Protein AF-K8EH02-F1 (afdb_monomer_lite)

Organism: NCBI:txid1234679

Secondary structure (DSSP, 8-state):
----------HHHHHHHHHHHHHHHHHHHHHHHHHTS--------------------SS-PPPEETTS-TTTSSTTSHHHHHHHHTT--SEE---EEE-TTS-EEE-SSSBSHHHH---PBP----

Structure (mmCIF, N/CA/C/O backbone):
data_AF-K8EH02-F1
#
_entry.id   AF-K8EH02-F1
#
loop_
_atom_site.group_PDB
_atom_site.id
_atom_site.type_symbol
_atom_site.label_atom_id
_atom_site.label_alt_id
_atom_site.label_comp_id
_atom_site.label_asym_id
_atom_site.label_entity_id
_atom_site.label_seq_id
_atom_site.pdbx_PDB_ins_code
_atom_site.Cartn_x
_atom_site.Cartn_y
_atom_site.Cartn_z
_atom_site.occupancy
_atom_site.B_iso_or_equiv
_atom_site.auth_seq_id
_atom_site.auth_co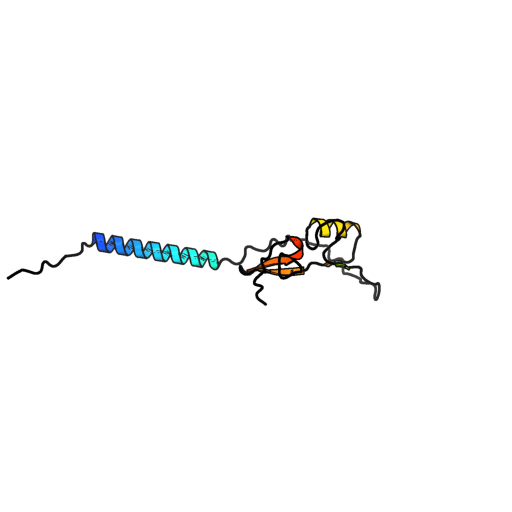mp_id
_atom_site.auth_asym_id
_atom_site.auth_atom_id
_atom_site.pdbx_PDB_model_num
ATOM 1 N N . MET A 1 1 ? -43.995 9.368 66.108 1.00 45.56 1 MET A N 1
ATOM 2 C CA . MET A 1 1 ? -43.690 8.189 65.259 1.00 45.56 1 MET A CA 1
ATOM 3 C C . MET A 1 1 ? -43.831 8.566 63.784 1.00 45.56 1 MET A C 1
ATOM 5 O O . MET A 1 1 ? -44.946 8.810 63.343 1.00 45.56 1 MET A O 1
ATOM 9 N N . LYS A 1 2 ? -42.733 8.679 63.020 1.00 45.50 2 LYS A N 1
ATOM 10 C CA . LYS A 1 2 ? -42.779 8.989 61.575 1.00 45.50 2 LYS A CA 1
ATOM 11 C C . LYS A 1 2 ? -42.920 7.682 60.781 1.00 45.50 2 LYS A C 1
ATOM 13 O O . LYS A 1 2 ? -42.016 6.852 60.808 1.00 45.50 2 LYS A O 1
ATOM 18 N N . ARG A 1 3 ? -44.062 7.470 60.115 1.00 50.31 3 ARG A N 1
ATOM 19 C CA . ARG A 1 3 ? -44.309 6.290 59.265 1.00 50.31 3 ARG A CA 1
ATOM 20 C C . ARG A 1 3 ? -43.443 6.375 57.999 1.00 50.31 3 ARG A C 1
ATOM 22 O O . ARG A 1 3 ? -43.550 7.333 57.241 1.00 50.31 3 ARG A O 1
ATOM 29 N N . LYS A 1 4 ? -42.588 5.371 57.780 1.00 53.75 4 LYS A N 1
ATOM 30 C CA . LYS A 1 4 ? -41.787 5.184 56.557 1.00 53.75 4 LYS A CA 1
ATOM 31 C C . LYS A 1 4 ? -42.739 4.948 55.377 1.00 53.75 4 LYS A C 1
ATOM 33 O O . LYS A 1 4 ? -43.412 3.922 55.319 1.00 53.75 4 LYS A O 1
ATOM 38 N N . GLN A 1 5 ? -42.816 5.900 54.454 1.00 54.78 5 GLN A N 1
ATOM 39 C CA . GLN A 1 5 ? -43.651 5.793 53.260 1.00 54.78 5 GLN A CA 1
ATOM 40 C C . GLN A 1 5 ? -42.938 4.903 52.233 1.00 54.78 5 GLN A C 1
ATOM 42 O O . GLN A 1 5 ? -41.926 5.291 51.652 1.00 54.78 5 GLN A O 1
ATOM 47 N N . SER A 1 6 ? -43.425 3.672 52.063 1.00 61.06 6 SER A N 1
ATOM 48 C CA . SER A 1 6 ? -42.916 2.731 51.060 1.00 61.06 6 SER A CA 1
ATOM 49 C C . SER A 1 6 ? -43.271 3.245 49.662 1.00 61.06 6 SER A C 1
ATOM 51 O O . SER A 1 6 ? -44.447 3.307 49.296 1.00 61.06 6 SER A O 1
ATOM 53 N N . LYS A 1 7 ? -42.262 3.666 48.891 1.00 64.31 7 LYS A N 1
ATOM 54 C CA . LYS A 1 7 ? -42.433 4.070 47.490 1.00 64.31 7 LYS A CA 1
ATOM 55 C C . LYS A 1 7 ? -42.753 2.820 46.664 1.00 64.31 7 LYS A C 1
ATOM 57 O O . LYS A 1 7 ? -41.852 2.069 46.305 1.00 64.31 7 LYS A O 1
ATOM 62 N N . ARG A 1 8 ? -44.035 2.584 46.367 1.00 71.31 8 ARG A N 1
ATOM 63 C CA . ARG A 1 8 ? -44.451 1.560 45.396 1.00 71.31 8 ARG A CA 1
ATOM 64 C C . ARG A 1 8 ? -44.064 2.037 43.996 1.00 71.31 8 ARG A C 1
ATOM 66 O O . ARG A 1 8 ? -44.623 3.010 43.499 1.00 71.31 8 ARG A O 1
ATOM 73 N N . ILE A 1 9 ? -43.087 1.378 43.381 1.00 68.88 9 ILE A N 1
ATOM 74 C CA . ILE A 1 9 ? -42.680 1.654 42.000 1.00 68.88 9 ILE A CA 1
ATOM 75 C C . ILE A 1 9 ? -43.776 1.118 41.073 1.00 68.88 9 ILE A C 1
ATOM 77 O O . ILE A 1 9 ? -44.199 -0.029 41.198 1.00 68.88 9 ILE A O 1
ATOM 81 N N . SER A 1 10 ? -44.271 1.969 40.175 1.00 81.62 10 SER A N 1
ATOM 82 C CA . SER A 1 10 ? -45.332 1.604 39.233 1.00 81.62 10 SER A CA 1
ATOM 83 C C . SER A 1 10 ? -44.824 0.607 38.189 1.00 81.62 10 SER A C 1
ATOM 85 O O . SER A 1 10 ? -43.732 0.770 37.648 1.00 81.62 10 SER A O 1
ATOM 87 N N . TYR A 1 11 ? -45.651 -0.377 37.835 1.00 83.31 11 TYR A N 1
ATOM 88 C CA . TYR A 1 11 ? -45.397 -1.339 36.753 1.00 83.31 11 TYR A CA 1
ATOM 89 C C . TYR A 1 11 ? -45.135 -0.660 35.397 1.00 83.31 11 TYR A C 1
ATOM 91 O O . TYR A 1 11 ? -44.396 -1.200 34.580 1.00 83.31 11 TYR A O 1
ATOM 99 N N . LYS A 1 12 ? -45.641 0.566 35.185 1.00 84.25 12 LYS A N 1
ATOM 100 C CA . LYS A 1 12 ? -45.300 1.386 34.007 1.00 84.25 12 LYS A CA 1
ATOM 101 C C . LYS A 1 12 ? -43.823 1.800 33.983 1.00 84.25 12 LYS A C 1
ATOM 103 O O . LYS A 1 12 ? -43.210 1.807 32.924 1.00 84.25 12 LYS A O 1
ATOM 108 N N . ILE A 1 13 ? -43.250 2.118 35.146 1.00 86.56 13 ILE A N 1
ATOM 109 C CA . ILE A 1 13 ? -41.834 2.495 35.286 1.00 86.56 13 ILE A CA 1
ATOM 110 C C . ILE A 1 13 ? -40.951 1.263 35.073 1.00 86.56 13 ILE A C 1
ATOM 112 O O . ILE A 1 13 ? -39.950 1.341 34.370 1.00 86.56 13 ILE A O 1
ATOM 116 N N . ILE A 1 14 ? -41.357 0.114 35.618 1.00 87.44 14 ILE A N 1
ATOM 117 C CA . ILE A 1 14 ? -40.655 -1.164 35.424 1.00 87.44 14 ILE A CA 1
ATOM 118 C C . ILE A 1 14 ? -40.643 -1.549 33.937 1.00 87.44 14 ILE A C 1
ATOM 120 O O . ILE A 1 14 ? -39.589 -1.890 33.404 1.00 87.44 14 ILE A O 1
ATOM 124 N N . GLY A 1 15 ? -41.781 -1.418 33.247 1.00 89.56 15 GLY A N 1
ATOM 125 C CA . GLY A 1 15 ? -41.874 -1.670 31.807 1.00 89.56 15 GLY A CA 1
ATOM 126 C C . GLY A 1 15 ? -40.993 -0.738 30.969 1.00 89.56 15 GLY A C 1
ATOM 127 O O . GLY A 1 15 ? -40.326 -1.196 30.045 1.00 89.56 15 GLY A O 1
ATOM 128 N N . LEU A 1 16 ? -40.924 0.552 31.322 1.00 93.56 16 LEU A N 1
ATOM 129 C CA . LEU A 1 16 ? -40.066 1.522 30.633 1.00 93.56 16 LEU A CA 1
ATOM 130 C C . LEU A 1 16 ? -38.574 1.183 30.792 1.00 93.56 16 LEU A C 1
ATOM 132 O O . LEU A 1 16 ? -37.822 1.222 29.822 1.00 93.56 16 LEU A O 1
ATOM 136 N N . VAL A 1 17 ? -38.149 0.819 32.006 1.00 93.00 17 VAL A N 1
ATOM 137 C CA . VAL A 1 17 ? -36.760 0.422 32.288 1.00 93.00 17 VAL A CA 1
ATOM 138 C C . VAL A 1 17 ? -36.394 -0.852 31.526 1.00 93.00 17 VAL A C 1
ATOM 140 O O . VAL A 1 17 ? -35.316 -0.927 30.943 1.00 93.00 17 VAL A O 1
ATOM 143 N N . PHE A 1 18 ? -37.301 -1.827 31.466 1.00 95.19 18 PHE A N 1
ATOM 144 C CA . PHE A 1 18 ? -37.089 -3.056 30.705 1.00 95.19 18 PHE A CA 1
ATOM 145 C C . PHE A 1 18 ? -36.939 -2.792 29.198 1.00 95.19 18 PHE A C 1
ATOM 147 O O . PHE A 1 18 ? -36.023 -3.318 28.567 1.00 95.19 18 PHE A O 1
ATOM 154 N N . LEU A 1 19 ? -37.779 -1.920 28.631 1.00 95.19 19 LEU A N 1
ATOM 155 C CA . LEU A 1 19 ? -37.684 -1.524 27.224 1.00 95.19 19 LEU A CA 1
ATOM 156 C C . LEU A 1 19 ? -36.354 -0.819 26.914 1.00 95.19 19 LEU A C 1
ATOM 158 O O . LEU A 1 19 ? -35.727 -1.113 25.900 1.00 95.19 19 LEU A O 1
ATOM 162 N N . LEU A 1 20 ? -35.893 0.071 27.797 1.00 95.81 20 LEU A N 1
ATOM 163 C CA . LEU A 1 20 ? -34.600 0.744 27.642 1.00 95.81 20 LEU A CA 1
ATOM 164 C C . LEU A 1 20 ? -33.429 -0.246 27.665 1.00 95.81 20 LEU A C 1
ATOM 166 O O . LEU A 1 20 ? -32.521 -0.131 26.845 1.00 95.81 20 LEU A O 1
ATOM 170 N N . ILE A 1 21 ? -33.470 -1.250 28.546 1.00 95.81 21 ILE A N 1
ATOM 171 C CA . ILE A 1 21 ? -32.451 -2.309 28.595 1.00 95.81 21 ILE A CA 1
ATOM 172 C C . ILE A 1 21 ? -32.434 -3.105 27.282 1.00 95.81 21 ILE A C 1
ATOM 174 O O . ILE A 1 21 ? -31.361 -3.336 26.729 1.00 95.81 21 ILE A O 1
ATOM 178 N N . LEU A 1 22 ? -33.601 -3.468 26.737 1.00 96.19 22 LEU A N 1
ATOM 179 C CA . LEU A 1 22 ? -33.689 -4.164 25.448 1.00 96.19 22 LEU A CA 1
ATOM 180 C C . LEU A 1 22 ? -33.116 -3.338 24.293 1.00 96.19 22 LEU A C 1
ATOM 182 O O . LEU A 1 22 ? -32.400 -3.879 23.451 1.00 96.19 22 LEU A O 1
ATOM 186 N N . LEU A 1 23 ? -33.384 -2.030 24.263 1.00 96.19 23 LEU A N 1
ATOM 187 C CA . LEU A 1 23 ? -32.839 -1.135 23.239 1.00 96.19 23 LEU A CA 1
ATOM 188 C C . LEU A 1 23 ? -31.312 -1.029 23.325 1.00 96.19 23 LEU A C 1
ATOM 190 O O . LEU A 1 23 ? -30.638 -1.042 22.294 1.00 96.19 23 LEU A O 1
ATOM 194 N N . ILE A 1 24 ? -30.759 -0.978 24.539 1.00 96.12 24 ILE A N 1
ATOM 195 C CA . ILE A 1 24 ? -29.308 -0.967 24.763 1.00 96.12 24 ILE A CA 1
ATOM 196 C C . ILE A 1 24 ? -28.682 -2.284 24.292 1.00 96.12 24 ILE A C 1
ATOM 198 O O . ILE A 1 24 ? -27.709 -2.254 23.541 1.00 96.12 24 ILE A O 1
ATOM 202 N N . ILE A 1 25 ? -29.260 -3.432 24.662 1.00 96.00 25 ILE A N 1
ATOM 203 C CA . ILE A 1 25 ? -28.781 -4.754 24.224 1.00 96.00 25 ILE A CA 1
ATOM 204 C C . ILE A 1 25 ? -28.820 -4.863 22.695 1.00 96.00 25 ILE A C 1
ATOM 206 O O . ILE A 1 25 ? -27.846 -5.305 22.090 1.00 96.00 25 ILE A O 1
ATOM 210 N N . CYS A 1 26 ? -29.905 -4.411 22.062 1.00 95.00 26 CYS A N 1
ATOM 211 C CA . CYS A 1 26 ? -30.042 -4.411 20.607 1.00 95.00 26 CYS A CA 1
ATOM 212 C C . CYS A 1 26 ? -28.978 -3.523 19.936 1.00 95.00 26 CYS A C 1
ATOM 214 O O . CYS A 1 26 ? -28.349 -3.929 18.961 1.00 95.00 26 CYS A O 1
ATOM 216 N N . SER A 1 27 ? -28.713 -2.344 20.505 1.00 93.94 27 SER A N 1
ATOM 217 C CA . SER A 1 27 ? -27.719 -1.395 19.985 1.00 93.94 27 SER A CA 1
ATOM 218 C C . SER A 1 27 ? -26.289 -1.929 20.113 1.00 93.94 27 SER A C 1
ATOM 220 O O . SER A 1 27 ? -25.498 -1.819 19.178 1.00 93.94 27 SER A O 1
ATOM 222 N N . ILE A 1 28 ? -25.964 -2.557 21.247 1.00 93.56 28 ILE A N 1
ATOM 223 C CA . ILE A 1 28 ? -24.668 -3.210 21.472 1.00 93.56 28 ILE A CA 1
ATOM 224 C C . ILE A 1 28 ? -24.508 -4.404 20.523 1.00 93.56 28 ILE A C 1
ATOM 226 O O . ILE A 1 28 ? -23.472 -4.532 19.875 1.00 93.56 28 ILE A O 1
ATOM 230 N N . GLY A 1 29 ? -25.541 -5.239 20.379 1.00 92.44 29 GLY A N 1
ATOM 231 C CA . GLY A 1 29 ? -25.542 -6.356 19.433 1.00 92.44 29 GLY A CA 1
ATOM 232 C C . GLY A 1 29 ? -25.325 -5.900 17.988 1.00 92.44 29 GLY A C 1
ATOM 233 O O . GLY A 1 29 ? -24.525 -6.496 17.273 1.00 92.44 29 GLY A O 1
ATOM 234 N N . TRP A 1 30 ? -25.957 -4.797 17.577 1.00 90.19 30 TRP A N 1
ATOM 235 C CA . TRP A 1 30 ? -25.747 -4.190 16.261 1.00 90.19 30 TRP A CA 1
ATOM 236 C C . TRP A 1 30 ? -24.308 -3.695 16.063 1.00 90.19 30 TRP A C 1
ATOM 238 O O . TRP A 1 30 ? -23.723 -3.913 15.006 1.00 90.19 30 TRP A O 1
ATOM 248 N N . MET A 1 31 ? -23.708 -3.072 17.079 1.00 86.00 31 MET A N 1
ATOM 249 C CA . MET A 1 31 ? -22.316 -2.615 17.029 1.00 86.00 31 MET A CA 1
ATOM 250 C C . MET A 1 31 ? -21.336 -3.783 16.841 1.00 86.00 31 MET A C 1
ATOM 252 O O . MET A 1 31 ? -20.478 -3.725 15.962 1.00 86.00 31 MET A O 1
ATOM 256 N N . PHE A 1 32 ? -21.501 -4.872 17.600 1.00 85.00 32 PHE A N 1
ATOM 257 C CA . PHE A 1 32 ? -20.685 -6.081 17.431 1.00 85.00 32 PHE A CA 1
ATOM 258 C C . PHE A 1 32 ? -20.932 -6.768 16.083 1.00 85.00 32 PHE A C 1
ATOM 260 O O . PHE A 1 32 ? -19.981 -7.202 15.435 1.00 85.00 32 PHE A O 1
ATOM 267 N N . TYR A 1 33 ? -22.183 -6.810 15.615 1.00 82.31 33 TYR A N 1
ATOM 268 C CA . TYR A 1 33 ? -22.521 -7.335 14.292 1.00 82.31 33 TYR A CA 1
ATOM 269 C C . TYR A 1 33 ? -21.784 -6.581 13.177 1.00 82.31 33 TYR A C 1
ATOM 271 O O . TYR A 1 33 ? -21.255 -7.200 12.257 1.00 82.31 33 TYR A O 1
ATOM 279 N N . GLN A 1 34 ? -21.673 -5.255 13.287 1.00 75.94 34 GLN A N 1
ATOM 280 C CA . GLN A 1 34 ? -20.939 -4.439 12.319 1.00 75.94 34 GLN A CA 1
ATOM 281 C C . GLN A 1 34 ? -19.430 -4.720 12.337 1.00 75.94 34 GLN A C 1
ATOM 283 O O . GLN A 1 34 ? -18.826 -4.742 11.270 1.00 75.94 34 GLN A O 1
ATOM 288 N N . GLN A 1 35 ? -18.840 -4.994 13.505 1.00 70.19 35 GLN A N 1
ATOM 289 C CA . GLN A 1 35 ? -17.418 -5.342 13.629 1.00 70.19 35 GLN A CA 1
ATOM 290 C C . GLN A 1 35 ? -17.102 -6.779 13.175 1.00 70.19 35 GLN A C 1
ATOM 292 O O . GLN A 1 35 ? -15.971 -7.075 12.811 1.00 70.19 35 GLN A O 1
ATOM 297 N N . SER A 1 36 ? -18.101 -7.667 13.172 1.00 70.44 36 SER A N 1
ATOM 298 C CA . SER A 1 36 ? -17.970 -9.050 12.690 1.00 70.44 36 SER A CA 1
ATOM 299 C C . SER A 1 36 ? -18.123 -9.210 11.179 1.00 70.44 36 SER A C 1
ATOM 301 O O . SER A 1 36 ? -17.935 -10.314 10.665 1.00 70.44 36 SER A O 1
ATOM 303 N N . LYS A 1 37 ? -18.498 -8.145 10.455 1.00 58.75 37 LYS A N 1
ATOM 304 C CA . LYS A 1 37 ? -18.570 -8.227 8.999 1.00 58.75 37 LYS A CA 1
ATOM 305 C C . LYS A 1 37 ? -17.154 -8.458 8.474 1.00 58.75 37 LYS A C 1
ATOM 307 O O . LYS A 1 37 ? -16.287 -7.639 8.780 1.00 58.75 37 LYS A O 1
ATOM 312 N N . PRO A 1 38 ? -16.908 -9.537 7.710 1.00 57.03 38 PRO A N 1
ATOM 313 C CA . PRO A 1 38 ? -15.639 -9.672 7.015 1.00 57.03 38 PRO A CA 1
ATOM 314 C C . PRO A 1 38 ? -15.427 -8.405 6.186 1.00 57.03 38 PRO A C 1
ATOM 316 O O . PRO A 1 38 ? -16.402 -7.846 5.664 1.00 57.03 38 PRO A O 1
ATOM 319 N N . VAL A 1 39 ? -14.175 -7.936 6.124 1.00 61.00 39 VAL A N 1
ATOM 320 C CA . VAL A 1 39 ? -13.761 -6.847 5.232 1.00 61.00 39 VAL A CA 1
ATOM 321 C C . VAL A 1 39 ? -14.432 -7.127 3.898 1.00 61.00 39 VAL A C 1
ATOM 323 O O . VAL A 1 39 ? -14.250 -8.219 3.354 1.00 61.00 39 VAL A O 1
ATOM 326 N N . LYS A 1 40 ? -15.312 -6.211 3.463 1.00 53.34 40 LYS A N 1
ATOM 327 C CA . LYS A 1 40 ? -16.019 -6.343 2.185 1.00 53.34 40 LYS A CA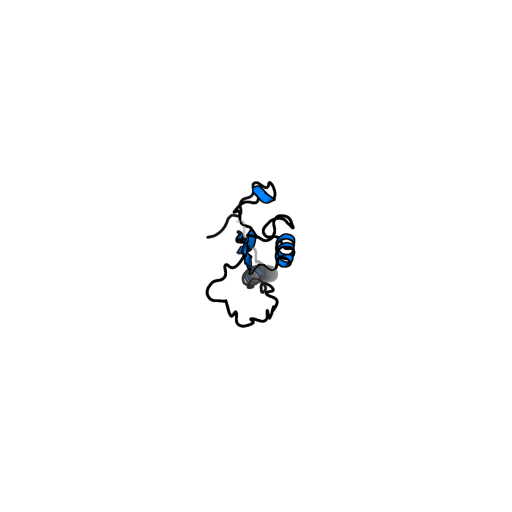 1
ATOM 328 C C . LYS A 1 40 ? -14.978 -6.756 1.175 1.00 53.34 40 LYS A C 1
ATOM 330 O O . LYS A 1 40 ? -13.957 -6.072 1.111 1.00 53.34 40 LYS A O 1
ATOM 335 N N . ASP A 1 41 ? -15.261 -7.866 0.494 1.00 52.88 41 ASP A N 1
ATOM 336 C CA . ASP A 1 41 ? -14.414 -8.483 -0.511 1.00 52.88 41 ASP A CA 1
ATOM 337 C C . ASP A 1 41 ? -13.560 -7.397 -1.139 1.00 52.88 41 ASP A C 1
ATOM 339 O O . ASP A 1 41 ? -14.097 -6.488 -1.785 1.00 52.88 41 ASP A O 1
ATOM 343 N N . ILE A 1 42 ? -12.251 -7.426 -0.852 1.00 53.62 42 ILE A N 1
ATOM 344 C CA . ILE A 1 42 ? -11.286 -6.687 -1.657 1.00 53.62 42 ILE A CA 1
ATOM 345 C C . ILE A 1 42 ? -11.760 -6.962 -3.071 1.00 53.62 42 ILE A C 1
ATOM 347 O O . ILE A 1 42 ? -11.872 -8.132 -3.443 1.00 53.62 42 ILE A O 1
ATOM 351 N N . PHE A 1 43 ? -12.183 -5.919 -3.786 1.00 51.94 43 PHE A N 1
ATOM 352 C CA . PHE A 1 43 ? -12.595 -6.060 -5.167 1.00 51.94 43 PHE A CA 1
ATOM 353 C C . PHE A 1 43 ? -11.330 -6.501 -5.891 1.00 51.94 43 PHE A C 1
ATOM 355 O O . PHE A 1 43 ? -10.505 -5.688 -6.296 1.00 51.94 43 PHE A O 1
ATOM 362 N N . ILE A 1 44 ? -11.130 -7.813 -5.926 1.00 47.22 44 ILE A N 1
ATOM 363 C CA . ILE A 1 44 ? -10.296 -8.517 -6.860 1.00 47.22 44 ILE A CA 1
ATOM 364 C C . ILE A 1 44 ? -11.279 -8.664 -8.009 1.00 47.22 44 ILE A C 1
ATOM 366 O O . ILE A 1 44 ? -12.069 -9.612 -8.004 1.00 47.22 44 ILE A O 1
ATOM 370 N N . PRO A 1 45 ? -11.357 -7.686 -8.935 1.00 50.59 45 PRO A N 1
ATOM 371 C CA . PRO A 1 45 ? -12.010 -7.970 -10.199 1.00 50.59 45 PRO A CA 1
ATOM 372 C C . PRO A 1 45 ? -11.455 -9.308 -10.661 1.00 50.59 45 PRO A C 1
ATOM 374 O O . PRO A 1 45 ? -10.264 -9.596 -10.493 1.00 50.59 45 PRO A O 1
ATOM 377 N N . GLU A 1 46 ? -12.339 -10.132 -11.194 1.00 48.03 46 GLU A N 1
ATOM 378 C CA . GLU A 1 46 ? -11.986 -11.356 -11.882 1.00 48.03 46 GLU A CA 1
ATOM 379 C C . GLU A 1 46 ? -11.226 -10.939 -13.153 1.00 48.03 46 GLU A C 1
ATOM 381 O O . GLU A 1 46 ? -11.716 -11.037 -14.273 1.00 48.03 46 GLU A O 1
ATOM 386 N N . TRP A 1 47 ? -10.029 -10.359 -12.987 1.00 51.72 47 TRP A N 1
ATOM 387 C CA . TRP A 1 47 ? -9.044 -10.217 -14.030 1.00 51.72 47 TRP 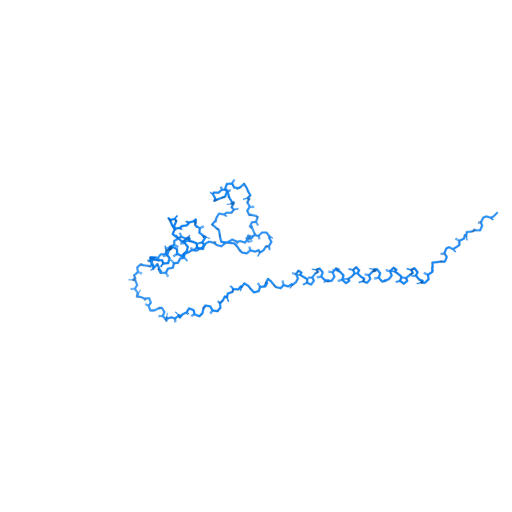A CA 1
ATOM 388 C C . TRP A 1 47 ? -8.684 -11.653 -14.345 1.00 51.72 47 TRP A C 1
ATOM 390 O O . TRP A 1 47 ? -7.765 -12.244 -13.777 1.00 51.72 47 TRP A O 1
ATOM 400 N N . GLN A 1 48 ? -9.443 -12.224 -15.265 1.00 47.31 48 GLN A N 1
ATOM 401 C CA . GLN A 1 48 ? -9.054 -13.394 -16.004 1.00 47.31 48 GLN A CA 1
ATOM 402 C C . GLN A 1 48 ? -7.915 -12.938 -16.913 1.00 47.31 48 GLN A C 1
ATOM 404 O O . GLN A 1 48 ? -8.056 -12.808 -18.126 1.00 47.31 48 GLN A O 1
ATOM 409 N N . TYR A 1 49 ? -6.774 -12.610 -16.297 1.00 54.34 49 TYR A N 1
ATOM 410 C CA . TYR A 1 49 ? -5.526 -12.485 -17.009 1.00 54.34 49 TYR A CA 1
ATOM 411 C C . TYR A 1 49 ? -5.402 -13.816 -17.737 1.00 54.34 49 TYR A C 1
ATOM 413 O O . TYR A 1 49 ? -5.491 -14.860 -17.077 1.00 54.34 49 TYR A O 1
ATOM 421 N N . PRO A 1 50 ? -5.277 -13.838 -19.071 1.00 51.09 50 PRO A N 1
ATOM 422 C CA . PRO A 1 50 ? -4.954 -15.073 -19.738 1.00 51.09 50 PRO A CA 1
ATOM 423 C C . PRO A 1 50 ? -3.618 -15.500 -19.139 1.00 51.09 50 PRO A C 1
ATOM 425 O O . PRO A 1 50 ? -2.569 -14.958 -19.486 1.00 51.09 50 PRO A O 1
ATOM 428 N N . ILE A 1 51 ? -3.652 -16.466 -18.216 1.00 50.19 51 ILE A N 1
ATOM 429 C CA . ILE A 1 51 ? -2.490 -17.258 -17.851 1.00 50.19 51 ILE A CA 1
ATOM 430 C C . ILE A 1 51 ? -2.222 -18.084 -19.106 1.00 50.19 51 ILE A C 1
ATOM 432 O O . ILE A 1 51 ? -2.524 -19.272 -19.195 1.00 50.19 51 ILE A O 1
ATOM 436 N N . LYS A 1 52 ? -1.699 -17.425 -20.144 1.00 52.38 52 LYS A N 1
ATOM 437 C CA . LYS A 1 52 ? -0.911 -18.087 -21.165 1.00 52.38 52 LYS A CA 1
ATOM 438 C C . LYS A 1 52 ? 0.107 -18.840 -20.336 1.00 52.38 52 LYS A C 1
ATOM 440 O O . LYS A 1 52 ? 0.835 -18.193 -19.584 1.00 52.38 52 LYS A O 1
ATOM 445 N N . GLN A 1 53 ? 0.063 -20.174 -20.373 1.00 52.44 53 GLN A N 1
ATOM 446 C CA . GLN A 1 53 ? 1.044 -21.012 -19.693 1.00 52.44 53 GLN A CA 1
ATOM 447 C C . GLN A 1 53 ? 2.398 -20.356 -19.914 1.00 52.44 53 GLN A C 1
ATOM 449 O O . GLN A 1 53 ? 2.819 -20.185 -21.062 1.00 52.44 53 GLN A O 1
ATOM 454 N N . LEU A 1 54 ? 2.978 -19.838 -18.832 1.00 54.22 54 LEU A N 1
ATOM 455 C CA . LEU A 1 54 ? 4.185 -19.044 -18.917 1.00 54.22 54 LEU A CA 1
ATOM 456 C C . LEU A 1 54 ? 5.303 -20.017 -19.268 1.00 54.22 54 LEU A C 1
ATOM 458 O O . LEU A 1 54 ? 5.954 -20.589 -18.397 1.00 54.22 54 LEU A O 1
ATOM 462 N N . ASN A 1 55 ? 5.488 -20.231 -20.568 1.00 50.78 55 ASN A N 1
ATOM 463 C CA . ASN A 1 55 ? 6.651 -20.881 -21.137 1.00 50.78 55 ASN A CA 1
ATOM 464 C C . ASN A 1 55 ? 7.815 -19.925 -20.928 1.00 50.78 55 ASN A C 1
ATOM 466 O O . ASN A 1 55 ? 8.203 -19.177 -21.822 1.00 50.78 55 ASN A O 1
ATOM 470 N N . PHE A 1 56 ? 8.322 -19.893 -19.699 1.00 53.72 56 PHE A N 1
ATOM 471 C CA . PHE A 1 56 ? 9.512 -19.136 -19.391 1.00 53.72 56 PHE A CA 1
ATOM 472 C C . PHE A 1 56 ? 10.671 -19.813 -20.118 1.00 53.72 56 PHE A C 1
ATOM 474 O O . PHE A 1 56 ? 10.968 -20.973 -19.811 1.00 53.72 56 PHE A O 1
ATOM 481 N N . PRO A 1 57 ? 11.330 -19.136 -21.075 1.00 52.59 57 PRO A N 1
ATOM 482 C CA . PRO A 1 57 ? 12.586 -19.642 -21.592 1.00 52.59 57 PRO A CA 1
ATOM 483 C C . PRO A 1 57 ? 13.516 -19.865 -20.398 1.00 52.59 57 PRO A C 1
ATOM 485 O O . PRO A 1 57 ? 13.672 -19.010 -19.521 1.00 52.59 57 PRO A O 1
ATOM 488 N N . LYS A 1 58 ? 14.069 -21.076 -20.328 1.00 58.97 58 LYS A N 1
ATOM 489 C CA . LYS A 1 58 ? 15.032 -21.493 -19.313 1.00 58.97 58 LYS A CA 1
ATOM 490 C C . LYS A 1 58 ? 16.245 -20.568 -19.486 1.00 58.97 58 LYS A C 1
ATOM 492 O O . LYS A 1 58 ? 16.996 -20.734 -20.434 1.00 58.97 58 LYS A O 1
ATOM 497 N N . SER A 1 59 ? 16.329 -19.549 -18.629 1.00 64.12 59 SER A N 1
ATOM 498 C CA . SER A 1 59 ? 17.245 -18.394 -18.638 1.00 64.12 59 SER A CA 1
ATOM 499 C C . SER A 1 59 ? 17.072 -17.345 -19.755 1.00 64.12 59 SER A C 1
ATOM 501 O O . SER A 1 59 ? 17.758 -17.365 -20.771 1.00 64.12 59 SER A O 1
ATOM 503 N N . SER A 1 60 ? 16.254 -16.331 -19.463 1.00 68.81 60 SER A N 1
ATOM 504 C CA . SER A 1 60 ? 16.427 -14.940 -19.905 1.00 68.81 60 SER A CA 1
ATOM 505 C C . SER A 1 60 ? 16.148 -14.052 -18.689 1.00 68.81 60 SER A C 1
ATOM 507 O O . SER A 1 60 ? 15.123 -14.249 -18.031 1.00 68.81 60 SER A O 1
ATOM 509 N N . SER A 1 61 ? 17.038 -13.123 -18.336 1.00 82.31 61 SER A N 1
ATOM 510 C CA . SER A 1 61 ? 16.817 -12.221 -17.197 1.00 82.31 61 SER A CA 1
ATOM 511 C C . SER A 1 61 ? 15.468 -11.514 -17.334 1.00 82.31 61 SER A C 1
ATOM 513 O O . SER A 1 61 ? 15.197 -10.884 -18.353 1.00 82.31 61 SER A O 1
ATOM 515 N N . LYS A 1 62 ? 14.604 -11.641 -16.324 1.00 84.56 62 LYS A N 1
ATOM 516 C CA . LYS A 1 62 ? 13.320 -10.939 -16.292 1.00 84.56 62 LYS A CA 1
ATOM 517 C C . LYS A 1 62 ? 13.531 -9.541 -15.731 1.00 84.56 62 LYS A C 1
ATOM 519 O O . LYS A 1 62 ? 14.141 -9.391 -14.675 1.00 84.56 62 LYS A O 1
ATOM 524 N N . VAL A 1 63 ? 13.007 -8.536 -16.420 1.00 89.12 63 VAL A N 1
ATOM 525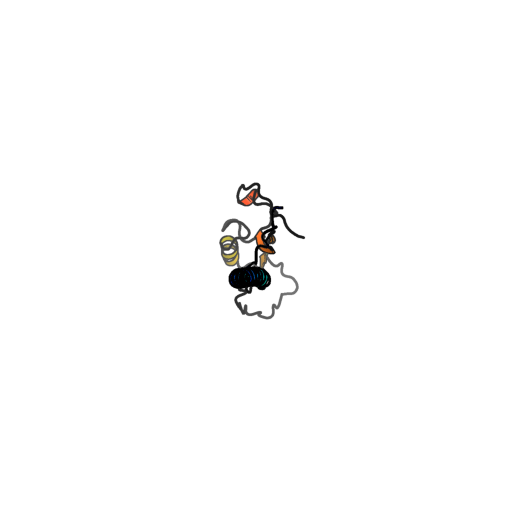 C CA . VAL A 1 63 ? 13.007 -7.156 -15.930 1.00 89.12 63 VAL A CA 1
ATOM 526 C C . VAL A 1 63 ? 11.816 -6.971 -14.996 1.00 89.12 63 VAL A C 1
ATOM 528 O O . VAL A 1 63 ? 10.684 -7.274 -15.373 1.00 89.12 63 VAL A O 1
ATOM 531 N N . ILE A 1 64 ? 12.077 -6.483 -13.785 1.00 92.56 64 ILE A N 1
ATOM 532 C CA . ILE A 1 64 ? 11.056 -6.127 -12.798 1.00 92.56 64 ILE A CA 1
ATOM 533 C C . ILE A 1 64 ? 11.121 -4.618 -12.590 1.00 92.56 64 ILE A C 1
ATOM 535 O O . ILE A 1 64 ? 12.176 -4.084 -12.246 1.00 92.56 64 ILE A O 1
ATOM 539 N N . SER A 1 65 ? 10.002 -3.929 -12.796 1.00 94.62 65 SER A N 1
ATOM 540 C CA . SER A 1 65 ? 9.880 -2.511 -12.469 1.00 94.62 65 SER A CA 1
ATOM 541 C C . SER A 1 65 ? 9.621 -2.361 -10.970 1.00 94.62 65 SER A C 1
ATOM 543 O O . SER A 1 65 ? 8.514 -2.602 -10.499 1.00 94.62 65 SER A O 1
ATOM 545 N N . HIS A 1 66 ? 10.663 -2.023 -10.213 1.00 96.25 66 HIS A N 1
ATOM 546 C CA . HIS A 1 66 ? 10.611 -1.864 -8.757 1.00 96.25 66 HIS A CA 1
ATOM 547 C C . HIS A 1 66 ? 9.782 -0.628 -8.366 1.00 96.25 66 HIS A C 1
ATOM 549 O O . HIS A 1 66 ? 10.227 0.504 -8.580 1.00 96.25 66 HIS A O 1
ATOM 555 N N . ARG A 1 67 ? 8.603 -0.863 -7.775 1.00 96.88 67 ARG A N 1
ATOM 556 C CA . ARG A 1 67 ? 7.597 0.119 -7.323 1.00 96.88 67 ARG A CA 1
ATOM 557 C C . ARG A 1 67 ? 6.983 0.972 -8.424 1.00 96.88 67 ARG A C 1
ATOM 559 O O . ARG A 1 67 ? 6.549 2.099 -8.167 1.00 96.88 67 ARG A O 1
ATOM 566 N N . GLY A 1 68 ? 6.988 0.456 -9.649 1.00 95.56 68 GLY A N 1
ATOM 567 C CA . GLY A 1 68 ? 6.620 1.199 -10.849 1.00 95.56 68 GLY A CA 1
ATOM 568 C C . GLY A 1 68 ? 7.742 2.092 -11.389 1.00 95.56 68 GLY A C 1
ATOM 569 O O . GLY A 1 68 ? 8.920 1.971 -11.045 1.00 95.56 68 GLY A O 1
ATOM 570 N N . TYR A 1 69 ? 7.378 3.001 -12.290 1.00 96.00 69 TYR A N 1
ATOM 571 C CA . TYR A 1 69 ? 8.306 3.883 -12.985 1.00 96.00 69 TYR A CA 1
ATOM 572 C C . TYR A 1 69 ? 8.359 5.264 -12.327 1.00 96.00 69 TYR A C 1
ATOM 574 O O . TYR A 1 69 ? 7.465 6.090 -12.495 1.00 96.00 69 TYR A O 1
ATOM 582 N N . LYS A 1 70 ? 9.450 5.532 -11.599 1.00 90.19 70 LYS A N 1
ATOM 583 C CA . LYS A 1 70 ? 9.634 6.745 -10.777 1.00 90.19 70 LYS A CA 1
ATOM 584 C C . LYS A 1 70 ? 9.545 8.066 -11.545 1.00 90.19 70 LYS A C 1
ATOM 586 O O . LYS A 1 70 ? 9.258 9.096 -10.948 1.00 90.19 70 LYS A O 1
ATOM 591 N N . GLN A 1 71 ? 9.849 8.069 -12.842 1.00 92.31 71 GLN A N 1
ATOM 592 C CA . GLN A 1 71 ? 9.729 9.266 -13.676 1.00 92.31 71 GLN A CA 1
ATOM 593 C C . GLN A 1 71 ? 8.291 9.493 -14.169 1.00 92.31 71 GLN A C 1
ATOM 595 O O . GLN A 1 71 ? 7.970 10.606 -14.570 1.00 92.31 71 GLN A O 1
ATOM 600 N N . GLY A 1 72 ? 7.441 8.462 -14.148 1.00 91.69 72 GLY A N 1
ATOM 601 C CA . GLY A 1 72 ? 6.029 8.548 -14.532 1.00 91.69 72 GLY A CA 1
ATOM 602 C C . GLY A 1 72 ? 5.074 8.791 -13.363 1.00 91.69 72 GLY A C 1
ATOM 603 O O . GLY A 1 72 ? 3.948 9.221 -13.583 1.00 91.69 72 GLY A O 1
ATOM 604 N N . GLY A 1 73 ? 5.517 8.566 -12.125 1.00 94.69 73 GLY A N 1
ATOM 605 C CA . GLY A 1 73 ? 4.722 8.799 -10.926 1.00 94.69 73 GLY A CA 1
ATOM 606 C C . GLY A 1 73 ? 5.526 8.602 -9.645 1.00 94.69 73 GLY A C 1
ATOM 607 O O . GLY A 1 73 ? 6.683 8.175 -9.666 1.00 94.69 73 GLY A O 1
ATOM 608 N N . VAL A 1 74 ? 4.900 8.911 -8.510 1.00 94.88 74 VAL A N 1
ATOM 609 C CA . VAL A 1 74 ? 5.460 8.562 -7.198 1.00 94.88 74 VAL A CA 1
ATOM 610 C C . VAL A 1 74 ? 5.466 7.037 -7.070 1.00 94.88 74 VAL A C 1
ATOM 612 O O . VAL A 1 74 ? 4.579 6.363 -7.577 1.00 94.88 74 VAL A O 1
ATOM 615 N N . GLU A 1 75 ? 6.480 6.473 -6.414 1.00 95.50 75 GLU A N 1
ATOM 616 C CA . GLU A 1 75 ? 6.541 5.022 -6.207 1.00 95.50 75 GLU A CA 1
ATOM 617 C C . GLU A 1 75 ? 5.252 4.481 -5.569 1.00 95.50 75 GLU A C 1
ATOM 619 O O . GLU A 1 75 ? 4.650 5.162 -4.736 1.00 95.50 75 GLU A O 1
ATOM 624 N N . ASN A 1 76 ? 4.873 3.243 -5.910 1.00 96.00 76 ASN A N 1
ATOM 625 C CA . ASN A 1 76 ? 3.707 2.571 -5.324 1.00 96.00 76 ASN A CA 1
ATOM 626 C C . ASN A 1 76 ? 2.354 3.281 -5.607 1.00 96.00 76 ASN A C 1
ATOM 628 O O . ASN A 1 76 ? 1.379 3.049 -4.894 1.00 96.00 76 ASN A O 1
ATOM 632 N N . THR A 1 77 ? 2.261 4.114 -6.656 1.00 95.00 77 THR A N 1
ATOM 633 C CA . THR A 1 77 ? 0.989 4.687 -7.143 1.00 95.00 77 THR A CA 1
ATOM 634 C C . THR A 1 77 ? 0.543 4.081 -8.474 1.00 95.00 77 THR A C 1
ATOM 636 O O . THR A 1 77 ? 1.338 3.473 -9.194 1.00 95.00 77 THR A O 1
ATOM 639 N N . LEU A 1 78 ? -0.736 4.265 -8.822 1.00 94.81 78 LEU A N 1
ATOM 640 C CA . LEU A 1 78 ? -1.284 3.806 -10.102 1.00 94.81 78 LEU A CA 1
ATOM 641 C C . LEU A 1 78 ? -0.544 4.438 -11.283 1.00 94.81 78 LEU A C 1
ATOM 643 O O . LEU A 1 78 ? -0.191 3.727 -12.214 1.00 94.81 78 LEU A O 1
ATOM 647 N N . GLU A 1 79 ? -0.204 5.724 -11.205 1.00 95.88 79 GLU A N 1
ATOM 648 C CA . GLU A 1 79 ? 0.507 6.438 -12.269 1.00 95.88 79 GLU A CA 1
ATOM 649 C C . GLU A 1 79 ? 1.894 5.836 -12.527 1.00 95.88 79 GLU A C 1
ATOM 651 O O . GLU A 1 79 ? 2.295 5.664 -13.677 1.00 95.88 79 GLU A O 1
ATOM 656 N N . ALA A 1 80 ? 2.629 5.457 -11.474 1.00 96.31 80 ALA A N 1
ATOM 657 C CA . ALA A 1 80 ? 3.923 4.795 -11.634 1.00 96.31 80 ALA A CA 1
ATOM 658 C C . ALA A 1 80 ? 3.782 3.381 -12.219 1.00 96.31 80 ALA A C 1
ATOM 660 O O . ALA A 1 80 ? 4.633 2.962 -13.007 1.00 96.31 80 ALA A O 1
ATOM 661 N N . ILE A 1 81 ? 2.729 2.646 -11.854 1.00 95.44 81 ILE A N 1
ATOM 662 C CA . ILE A 1 81 ? 2.454 1.298 -12.372 1.00 95.44 81 ILE A CA 1
ATOM 663 C C . ILE A 1 81 ? 2.042 1.362 -13.848 1.00 95.44 81 ILE A C 1
ATOM 665 O O . ILE A 1 81 ? 2.597 0.638 -14.675 1.00 95.44 81 ILE A O 1
ATOM 669 N N . GLU A 1 82 ? 1.126 2.261 -14.198 1.00 95.19 82 GLU A N 1
ATOM 670 C CA . GLU A 1 82 ? 0.682 2.501 -15.573 1.00 95.19 82 GLU A CA 1
ATOM 671 C C . GLU A 1 82 ? 1.841 2.984 -16.448 1.00 95.19 82 GLU A C 1
ATOM 673 O O . GLU A 1 82 ? 2.054 2.472 -17.547 1.00 95.19 82 GLU A O 1
ATOM 678 N N . ALA A 1 83 ? 2.669 3.902 -15.942 1.00 94.25 83 ALA A N 1
ATOM 679 C CA . ALA A 1 83 ? 3.846 4.357 -16.668 1.00 94.25 83 ALA A CA 1
ATOM 680 C C . ALA A 1 83 ? 4.882 3.241 -16.867 1.00 94.25 83 ALA A C 1
ATOM 682 O O . ALA A 1 83 ? 5.518 3.189 -17.919 1.00 94.25 83 ALA A O 1
ATOM 683 N N . ALA A 1 84 ? 5.039 2.334 -15.897 1.00 94.56 84 ALA A N 1
ATOM 684 C CA . ALA A 1 84 ? 5.895 1.160 -16.045 1.00 94.56 84 ALA A CA 1
ATOM 685 C C . ALA A 1 84 ? 5.372 0.188 -17.109 1.00 94.56 84 ALA A C 1
ATOM 687 O O . ALA A 1 84 ? 6.178 -0.399 -17.831 1.00 94.56 84 ALA A O 1
ATOM 688 N N . ALA A 1 85 ? 4.050 0.038 -17.238 1.00 90.69 85 ALA A N 1
ATOM 689 C CA . ALA A 1 85 ? 3.433 -0.867 -18.205 1.00 90.69 85 ALA A CA 1
ATOM 690 C C . ALA A 1 85 ? 3.800 -0.526 -19.662 1.00 90.69 85 ALA A C 1
ATOM 692 O O . ALA A 1 85 ? 3.946 -1.438 -20.472 1.00 90.69 85 ALA A O 1
ATOM 693 N N . HIS A 1 86 ? 4.053 0.750 -19.982 1.00 91.00 86 HIS A N 1
ATOM 694 C CA . HIS A 1 86 ? 4.523 1.174 -21.311 1.00 91.00 86 HIS A CA 1
ATOM 695 C C . HIS A 1 86 ? 5.884 0.589 -21.719 1.00 91.00 86 HIS A C 1
ATOM 697 O O . HIS A 1 86 ? 6.215 0.589 -22.902 1.00 91.00 86 HIS A O 1
ATOM 703 N N . PHE A 1 87 ? 6.683 0.112 -20.762 1.00 90.38 87 PHE A N 1
ATOM 704 C CA . PHE A 1 87 ? 7.994 -0.492 -21.018 1.00 90.38 87 PHE A CA 1
ATOM 705 C C . PHE A 1 87 ? 7.955 -2.026 -21.036 1.00 90.38 87 PHE A C 1
ATOM 707 O O . PHE A 1 87 ? 9.011 -2.653 -21.099 1.00 90.38 87 PHE A O 1
ATOM 714 N N . GLU A 1 88 ? 6.759 -2.619 -20.943 1.00 89.19 88 GLU A N 1
ATOM 715 C CA . GLU A 1 88 ? 6.520 -4.067 -20.990 1.00 89.19 88 GLU A CA 1
ATOM 716 C C . GLU A 1 88 ? 7.466 -4.896 -20.087 1.00 89.19 88 GLU A C 1
ATOM 718 O O . GLU A 1 88 ? 8.044 -5.896 -20.532 1.00 89.19 88 GLU A O 1
ATOM 723 N N . PRO A 1 89 ? 7.674 -4.517 -18.806 1.00 89.94 89 PRO A N 1
ATOM 724 C CA . PRO A 1 89 ? 8.470 -5.336 -17.906 1.00 89.94 89 PRO A CA 1
ATOM 725 C C . PRO A 1 89 ? 7.779 -6.686 -17.687 1.00 89.94 89 PRO A C 1
ATOM 727 O O . PRO A 1 89 ? 6.560 -6.814 -17.794 1.00 89.94 89 PRO A O 1
ATOM 730 N N . ALA A 1 90 ? 8.551 -7.700 -17.293 1.00 90.12 90 ALA A N 1
ATOM 731 C CA . ALA A 1 90 ? 7.968 -8.992 -16.945 1.00 90.12 90 ALA A CA 1
ATOM 732 C C . ALA A 1 90 ? 7.026 -8.875 -15.735 1.00 90.12 90 ALA A C 1
ATOM 734 O O . ALA A 1 90 ? 6.040 -9.604 -15.663 1.00 90.12 90 ALA A O 1
ATOM 735 N N . TYR A 1 91 ? 7.344 -7.972 -14.799 1.00 90.56 91 TYR A N 1
ATOM 736 C CA . TYR A 1 91 ? 6.529 -7.660 -13.627 1.00 90.56 91 TYR A CA 1
ATOM 737 C C . TYR A 1 91 ? 6.694 -6.194 -13.211 1.00 90.56 91 TYR A C 1
ATOM 739 O O . TYR A 1 91 ? 7.751 -5.595 -13.423 1.00 90.56 91 TYR A O 1
ATOM 747 N N . VAL A 1 92 ? 5.680 -5.654 -12.538 1.00 94.38 92 VAL A N 1
ATOM 748 C CA . VAL A 1 92 ? 5.781 -4.429 -11.737 1.00 94.38 92 VAL A CA 1
ATOM 749 C C . VAL A 1 92 ? 5.668 -4.842 -10.275 1.00 94.38 92 VAL A C 1
ATOM 751 O O . VAL A 1 92 ? 4.746 -5.565 -9.907 1.00 94.38 92 VAL A O 1
ATOM 754 N N . GLU A 1 93 ? 6.643 -4.460 -9.463 1.00 95.69 93 GLU A N 1
ATOM 755 C CA . GLU A 1 93 ? 6.663 -4.761 -8.036 1.00 95.69 93 GLU A CA 1
ATOM 756 C C . GLU A 1 93 ? 5.959 -3.650 -7.249 1.00 95.69 93 GLU A C 1
ATOM 758 O O . GLU A 1 93 ? 5.954 -2.492 -7.667 1.00 95.69 93 GLU A O 1
ATOM 763 N N . ILE A 1 94 ? 5.317 -4.038 -6.148 1.00 95.94 94 ILE A N 1
ATOM 764 C CA . ILE A 1 94 ? 4.667 -3.150 -5.186 1.00 95.94 94 ILE A CA 1
ATOM 765 C C . ILE A 1 94 ? 5.002 -3.620 -3.771 1.00 95.94 94 ILE A C 1
ATOM 767 O O . ILE A 1 94 ? 5.131 -4.821 -3.527 1.00 95.94 94 ILE A O 1
ATOM 771 N N . ASP A 1 95 ? 5.076 -2.682 -2.834 1.00 95.62 95 ASP A N 1
ATOM 772 C CA . ASP A 1 95 ? 5.268 -2.973 -1.413 1.00 95.62 95 ASP A CA 1
ATOM 773 C C . ASP A 1 95 ? 3.939 -2.860 -0.669 1.00 95.62 95 ASP A C 1
ATOM 775 O O . ASP A 1 95 ? 3.264 -1.838 -0.773 1.00 95.62 95 ASP A O 1
ATOM 779 N N . ILE A 1 96 ? 3.578 -3.866 0.128 1.00 92.81 96 ILE A N 1
ATOM 780 C CA . ILE A 1 96 ? 2.346 -3.858 0.927 1.00 92.81 96 ILE A CA 1
ATOM 781 C C . ILE A 1 96 ? 2.698 -3.765 2.414 1.00 92.81 96 ILE A C 1
ATOM 783 O O . ILE A 1 96 ? 3.618 -4.428 2.893 1.00 92.81 96 ILE A O 1
ATOM 787 N N . GLN A 1 97 ? 1.944 -2.954 3.149 1.00 90.88 97 GLN A N 1
ATOM 788 C CA . GLN A 1 97 ? 1.972 -2.859 4.609 1.00 90.88 97 GLN A CA 1
ATOM 789 C C . GLN A 1 97 ? 0.542 -2.929 5.153 1.00 90.88 97 GLN A C 1
ATOM 791 O O . GLN A 1 97 ? -0.409 -2.616 4.439 1.00 90.88 97 GLN A O 1
ATOM 796 N N . GLN A 1 98 ? 0.397 -3.289 6.428 1.00 88.94 98 GLN A N 1
ATOM 797 C CA . GLN A 1 98 ? -0.886 -3.272 7.131 1.00 88.94 98 GLN A CA 1
ATOM 798 C C . GLN A 1 98 ? -0.951 -2.094 8.113 1.00 88.94 98 GLN A C 1
ATOM 800 O O . GLN A 1 98 ? 0.016 -1.810 8.830 1.00 88.94 98 GLN A O 1
ATOM 805 N N . THR A 1 99 ? -2.081 -1.391 8.144 1.00 86.31 99 THR A N 1
ATOM 806 C CA . THR A 1 99 ? -2.359 -0.300 9.084 1.00 86.31 99 THR A CA 1
ATOM 807 C C . THR A 1 99 ? -2.902 -0.827 10.419 1.00 86.31 99 THR A C 1
ATOM 809 O O . THR A 1 99 ? -3.164 -2.014 10.595 1.00 86.31 99 THR A O 1
ATOM 812 N N . LYS A 1 100 ? -3.067 0.069 11.402 1.00 84.94 100 LYS A N 1
ATOM 813 C CA . LYS A 1 100 ? -3.565 -0.280 12.746 1.00 84.94 100 LYS A CA 1
ATOM 814 C C . LYS A 1 100 ? -5.028 -0.732 12.750 1.00 84.94 100 LYS A C 1
ATOM 816 O O . LYS A 1 100 ? -5.428 -1.497 13.621 1.00 84.94 100 LYS A O 1
ATOM 821 N N . ASP A 1 101 ? -5.811 -0.209 11.820 1.00 86.75 101 ASP A N 1
ATOM 822 C CA . ASP A 1 101 ? -7.197 -0.581 11.544 1.00 86.75 101 ASP A CA 1
ATOM 823 C C . ASP A 1 101 ? -7.308 -1.804 10.616 1.00 86.75 101 ASP A C 1
ATOM 825 O O . ASP A 1 101 ? -8.366 -2.043 10.051 1.00 86.75 101 ASP A O 1
ATOM 829 N N . ASP A 1 102 ? -6.234 -2.597 10.512 1.00 86.00 102 ASP A N 1
ATOM 830 C CA . ASP A 1 102 ? -6.136 -3.862 9.776 1.00 86.00 102 ASP A CA 1
ATOM 831 C C . ASP A 1 102 ? -6.296 -3.746 8.241 1.00 86.00 102 ASP A C 1
ATOM 833 O O . ASP A 1 102 ? -6.367 -4.768 7.554 1.00 86.00 102 ASP A O 1
ATOM 837 N N . GLU A 1 103 ? -6.246 -2.532 7.683 1.00 86.12 103 GLU A N 1
ATOM 838 C CA . GLU A 1 103 ? -6.323 -2.269 6.241 1.00 86.12 103 GLU A CA 1
ATOM 839 C C . GLU A 1 103 ? -4.961 -2.439 5.543 1.00 86.12 103 GLU A C 1
ATOM 841 O O . GLU A 1 103 ? -3.901 -2.122 6.090 1.00 86.12 103 GLU A O 1
ATOM 846 N N . MET A 1 104 ? -4.976 -2.923 4.298 1.00 89.88 104 MET A N 1
ATOM 847 C CA . MET A 1 104 ? -3.766 -3.091 3.483 1.00 89.88 104 MET A CA 1
ATOM 848 C C . MET A 1 104 ? -3.497 -1.838 2.651 1.00 89.88 104 MET A C 1
ATOM 850 O O . MET A 1 104 ? -4.373 -1.346 1.941 1.00 89.88 104 MET A O 1
ATOM 854 N N . VAL A 1 105 ? -2.263 -1.341 2.691 1.00 90.88 105 VAL A N 1
ATOM 855 C CA . VAL A 1 105 ? -1.828 -0.145 1.958 1.00 90.88 105 VAL A CA 1
ATOM 856 C C . VAL A 1 105 ? -0.566 -0.423 1.151 1.00 90.88 105 VAL A C 1
ATOM 858 O O . VAL A 1 105 ? 0.274 -1.230 1.548 1.00 90.88 105 VAL A O 1
ATOM 861 N N . VAL A 1 106 ? -0.421 0.268 0.018 1.00 93.94 106 VAL A N 1
ATOM 862 C CA . VAL A 1 106 ? 0.711 0.099 -0.903 1.00 93.94 106 VAL A CA 1
ATOM 863 C C . VAL A 1 106 ? 1.751 1.183 -0.617 1.00 93.94 106 VAL A C 1
ATOM 865 O O . VAL A 1 106 ? 1.602 2.336 -1.015 1.00 93.94 106 VAL A O 1
ATOM 868 N N . ILE A 1 107 ? 2.766 0.839 0.179 1.00 92.81 107 ILE A N 1
ATOM 869 C CA . ILE A 1 107 ? 3.845 1.741 0.593 1.00 92.81 107 ILE A CA 1
ATOM 870 C C . ILE A 1 107 ? 5.061 0.951 1.076 1.00 92.81 107 ILE A C 1
ATOM 872 O O . ILE A 1 107 ? 4.949 -0.019 1.817 1.00 92.81 107 ILE A O 1
ATOM 876 N N . HIS A 1 108 ? 6.254 1.421 0.725 1.00 94.31 108 HIS A N 1
ATOM 877 C CA . HIS A 1 108 ? 7.491 0.800 1.188 1.00 94.31 108 HIS A CA 1
ATOM 878 C C . HIS A 1 108 ? 7.815 1.116 2.655 1.00 94.31 108 HIS A C 1
ATOM 880 O O . HIS A 1 108 ? 8.160 0.241 3.451 1.00 94.31 108 HIS A O 1
ATOM 886 N N . ASP A 1 109 ? 7.768 2.401 3.010 1.00 91.56 109 ASP A N 1
ATOM 887 C CA . ASP A 1 109 ? 8.255 2.881 4.297 1.00 91.56 109 ASP A CA 1
ATOM 888 C C . ASP A 1 109 ? 7.202 2.696 5.391 1.00 91.56 109 ASP A C 1
ATOM 890 O O . ASP A 1 109 ? 6.016 2.948 5.203 1.00 91.56 109 ASP A O 1
ATOM 894 N N . ARG A 1 110 ? 7.662 2.439 6.618 1.00 88.81 110 ARG A N 1
ATOM 895 C CA . ARG A 1 110 ? 6.805 2.426 7.819 1.00 88.81 110 ARG A CA 1
ATOM 896 C C . ARG A 1 110 ? 6.335 3.816 8.273 1.00 88.81 110 ARG A C 1
ATOM 898 O O . ARG A 1 110 ? 5.748 3.961 9.343 1.00 88.81 110 ARG A O 1
ATOM 905 N N . SER A 1 111 ? 6.664 4.868 7.528 1.00 88.31 111 SER A N 1
ATOM 906 C CA . SER A 1 111 ? 6.346 6.253 7.880 1.00 88.31 111 SER A CA 1
ATOM 907 C C . SER A 1 111 ? 6.045 7.080 6.647 1.00 88.31 111 SER A C 1
ATOM 909 O O . SER A 1 111 ? 6.661 6.882 5.603 1.00 88.31 111 SER A O 1
ATOM 911 N N . LEU A 1 112 ? 5.206 8.097 6.810 1.00 89.88 112 LEU A N 1
ATOM 912 C CA . LEU A 1 112 ? 4.856 9.026 5.737 1.00 89.88 112 LEU A CA 1
ATOM 913 C C . LEU A 1 112 ? 5.909 10.124 5.508 1.00 89.88 112 LEU A C 1
ATOM 915 O O . LEU A 1 112 ? 5.704 11.033 4.700 1.00 89.88 112 LEU A O 1
ATOM 919 N N . LYS A 1 113 ? 7.052 10.069 6.203 1.00 92.06 113 LYS A N 1
ATOM 920 C CA . LYS A 1 113 ? 7.997 11.188 6.244 1.00 92.06 113 LYS A CA 1
ATOM 921 C C . LYS A 1 113 ? 8.660 11.463 4.906 1.00 92.06 113 LYS A C 1
ATOM 923 O O . LYS A 1 113 ? 8.789 12.627 4.540 1.00 92.06 113 LYS A O 1
ATOM 928 N N . ARG A 1 114 ? 9.070 10.420 4.185 1.00 93.44 114 ARG A N 1
ATOM 929 C CA . ARG A 1 114 ? 9.783 10.569 2.912 1.00 93.44 114 ARG A CA 1
ATOM 930 C C . ARG A 1 114 ? 8.866 11.038 1.785 1.00 93.44 114 ARG A C 1
ATOM 932 O O . ARG A 1 114 ? 9.260 11.914 1.028 1.00 93.44 114 ARG A O 1
ATOM 939 N N . LEU A 1 115 ? 7.663 10.469 1.691 1.00 91.25 115 LEU A N 1
ATOM 940 C CA . LEU A 1 115 ? 6.759 10.704 0.560 1.00 91.25 115 LEU A CA 1
ATO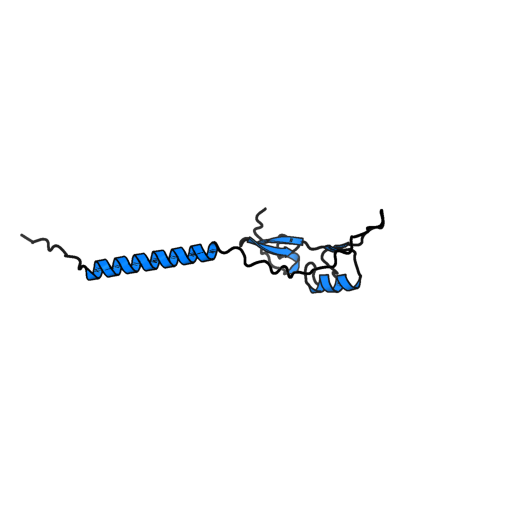M 941 C C . LEU A 1 115 ? 5.774 11.857 0.791 1.00 91.25 115 LEU A C 1
ATOM 943 O O . LEU A 1 115 ? 5.404 12.532 -0.160 1.00 91.25 115 LEU A O 1
ATOM 947 N N . ALA A 1 116 ? 5.378 12.121 2.039 1.00 89.00 116 ALA A N 1
ATOM 948 C CA . ALA A 1 116 ? 4.365 13.132 2.362 1.00 89.00 116 ALA A CA 1
ATOM 949 C C . ALA A 1 116 ? 4.836 14.175 3.391 1.00 89.00 116 ALA A C 1
ATOM 951 O O . ALA A 1 116 ? 4.035 14.977 3.868 1.00 89.00 116 ALA A O 1
ATOM 952 N N . ASN A 1 117 ? 6.120 14.163 3.777 1.00 90.44 117 ASN A N 1
ATOM 953 C CA . ASN A 1 117 ? 6.708 15.045 4.798 1.00 90.44 117 ASN A CA 1
ATOM 954 C C . ASN A 1 117 ? 6.012 14.991 6.178 1.00 90.44 117 ASN A C 1
ATOM 956 O O . ASN A 1 117 ? 6.206 15.859 7.034 1.00 90.44 117 ASN A O 1
ATOM 960 N N . LYS A 1 118 ? 5.254 13.924 6.420 1.00 86.62 118 LYS A N 1
ATOM 961 C CA . LYS A 1 118 ? 4.449 13.683 7.616 1.00 86.62 118 LYS A CA 1
ATOM 962 C C . LYS A 1 118 ? 5.229 12.852 8.636 1.00 86.62 118 LYS A C 1
ATOM 964 O O . LYS A 1 118 ? 5.897 11.890 8.275 1.00 86.62 118 LYS A O 1
ATOM 969 N N . LYS A 1 119 ? 5.244 13.258 9.910 1.00 79.31 119 LYS A N 1
ATOM 970 C CA . LYS A 1 119 ? 6.015 12.564 10.969 1.00 79.31 119 LYS A CA 1
ATOM 971 C C . LYS A 1 119 ? 5.324 11.289 11.471 1.00 79.31 119 LYS A C 1
ATOM 973 O O . LYS A 1 119 ? 5.903 10.555 12.267 1.00 79.31 119 LYS A O 1
ATOM 978 N N . GLU A 1 120 ? 4.112 11.039 11.006 1.00 77.00 120 GLU A N 1
ATOM 979 C CA . GLU A 1 120 ? 3.280 9.899 11.331 1.00 77.00 120 GLU A CA 1
ATOM 980 C C . GLU A 1 120 ? 3.966 8.596 10.889 1.00 77.00 120 GLU A C 1
ATOM 982 O O . GLU A 1 120 ? 4.377 8.429 9.733 1.00 77.00 120 GLU A O 1
ATOM 987 N N . ARG A 1 121 ? 4.113 7.669 11.840 1.00 67.25 121 ARG A N 1
ATOM 988 C CA . ARG A 1 121 ? 4.473 6.276 11.568 1.00 67.25 121 ARG A CA 1
ATOM 989 C C . ARG A 1 121 ? 3.196 5.457 11.498 1.00 67.25 121 ARG A C 1
ATOM 991 O O . ARG A 1 121 ? 2.298 5.662 12.311 1.00 67.25 121 ARG A O 1
ATOM 998 N N . PHE A 1 122 ? 3.154 4.507 10.575 1.00 66.75 122 PHE A N 1
ATOM 999 C CA . PHE A 1 122 ? 2.188 3.427 10.673 1.00 66.75 122 PHE A CA 1
ATOM 1000 C C . PHE A 1 122 ? 2.586 2.575 11.882 1.00 66.75 122 PHE A C 1
ATOM 1002 O O . PHE A 1 122 ? 3.728 2.114 11.976 1.00 66.75 122 PHE A O 1
ATOM 1009 N N . GLU A 1 123 ? 1.671 2.398 12.834 1.00 61.62 123 GLU A N 1
ATOM 1010 C CA . GLU A 1 123 ? 1.786 1.314 13.810 1.00 61.62 123 GLU A CA 1
ATOM 1011 C C . GLU A 1 123 ? 1.504 0.015 13.055 1.00 61.62 123 GLU A C 1
ATOM 1013 O O . GLU A 1 123 ? 0.358 -0.398 12.916 1.00 61.62 123 GLU A O 1
ATOM 1018 N N . ILE A 1 124 ? 2.557 -0.568 12.482 1.00 56.53 124 ILE A N 1
ATOM 1019 C CA . ILE A 1 124 ? 2.470 -1.815 11.725 1.00 56.53 124 ILE A CA 1
ATOM 1020 C C . ILE A 1 124 ? 2.418 -2.965 12.718 1.00 56.53 124 ILE A C 1
ATOM 1022 O O . ILE A 1 124 ? 3.325 -3.125 13.542 1.00 56.53 124 ILE A O 1
ATOM 1026 N N . ARG A 1 125 ? 1.362 -3.768 12.615 1.00 55.34 125 ARG A N 1
ATOM 1027 C CA . ARG A 1 125 ? 1.317 -5.095 13.219 1.00 55.34 125 ARG A CA 1
ATOM 1028 C C . ARG A 1 125 ? 2.121 -6.033 12.314 1.00 55.34 125 ARG A C 1
ATOM 1030 O O . ARG A 1 125 ? 1.870 -6.077 11.114 1.00 55.34 125 ARG A O 1
ATOM 1037 N N . LEU A 1 126 ? 3.136 -6.691 12.875 1.00 49.09 126 LEU A N 1
ATOM 1038 C CA . LEU A 1 126 ? 3.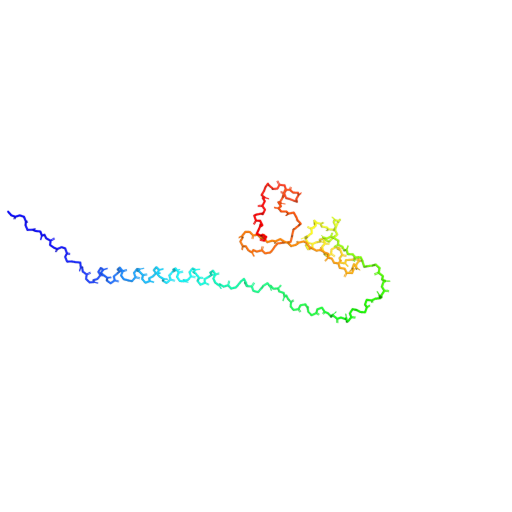878 -7.780 12.227 1.00 49.09 126 LEU A CA 1
ATOM 1039 C C . LEU A 1 126 ? 3.347 -9.119 12.728 1.00 49.09 126 LEU A C 1
ATOM 1041 O O . LEU A 1 126 ? 2.993 -9.171 13.930 1.00 49.09 126 LEU A O 1
#

Foldseek 3Di:
DDDDDDPDDDPVVVVVVVVVVVVVVVVVVVVVVVVPDPDPPPCPPPPVPVPPVPPPDPDDDFFEAEQAQVVQDPGQDPRRNVNRVVVVGPYYDWDWFAAPVRDIDTDDDQDCCPPPVHRDGGPTDD

InterPro domains:
  IPR017946 PLC-like phosphodiesterase, TIM beta/alpha-barrel domain superfamily [G3DSA:3.20.20.190] (43-123)
  IPR017946 PLC-like phosphodiesterase, TIM beta/alpha-barrel domain superfamily [SSF51695] (62-121)
  IPR030395 Glycerophosphodiester phosphodiesterase domain [PF03009] (66-120)
  IPR030395 Glycerophosphodiester phosphodiesterase domain [PS51704] (61-126)

pLDDT: mean 79.76, std 17.24, range [45.5, 96.88]

Radius of gyration: 29.13 Å; chains: 1; bounding box: 63×36×87 Å

Sequence (126 aa):
MKRKQSKRISYKIIGLVFLLILLIICSIGWMFYQQSKPVKDIFIPEWQYPIKQLNFPKSSSKVISHRGYKQGGVENTLEAIEAAAHFEPAYVEIDIQQTKDDEMVVIHDRSLKRLANKKERFEIRL